Protein AF-A0A970AV50-F1 (afdb_monomer_lite)

Radius of gyration: 12.28 Å; chains: 1; bounding box: 31×22×31 Å

Foldseek 3Di:
DVFKDKDKDWADPQAKDKDADDDPQQKDFDAWADPVRHGDPPNVVPVPDRIDIAGGGDITMTIMGHHDDD

pLDDT: mean 83.37, std 14.51, range [49.03, 96.38]

Sequence (70 aa):
NPNLWILRCYESEGKAAVLELNGDLGLEVVEPVDLLERPTNLTDKLHQQRSFKIEPWKIASFAVRRATEF

Structure (mmCIF, N/CA/C/O backbone):
data_AF-A0A970AV50-F1
#
_entry.id   AF-A0A970AV50-F1
#
loop_
_atom_site.group_PDB
_atom_site.id
_atom_site.type_symbol
_atom_site.label_atom_id
_atom_site.label_alt_id
_atom_site.label_comp_id
_atom_site.label_asym_id
_atom_site.label_entity_id
_atom_site.label_seq_id
_atom_site.pdbx_PDB_ins_code
_atom_site.Cartn_x
_atom_site.Cartn_y
_atom_site.Cartn_z
_atom_site.occupancy
_atom_site.B_iso_or_equiv
_atom_site.auth_seq_id
_atom_site.auth_comp_id
_atom_site.auth_asym_id
_atom_site.auth_atom_id
_atom_site.pdbx_PDB_model_num
ATOM 1 N N . ASN A 1 1 ? -5.747 0.598 17.890 1.00 52.44 1 ASN A N 1
ATOM 2 C CA . ASN A 1 1 ? -6.988 1.190 17.347 1.00 52.44 1 ASN A CA 1
ATOM 3 C C . ASN A 1 1 ? -7.650 0.116 16.488 1.00 52.44 1 ASN A C 1
ATOM 5 O O . ASN A 1 1 ? -7.024 -0.266 15.510 1.00 52.44 1 ASN A O 1
ATOM 9 N N . PRO A 1 2 ? -8.807 -0.457 16.863 1.00 62.84 2 PRO A N 1
ATOM 10 C CA . PRO A 1 2 ? -9.329 -1.699 16.264 1.00 62.84 2 PRO A CA 1
ATOM 11 C C . PRO A 1 2 ? -9.757 -1.602 14.784 1.00 62.84 2 PRO A C 1
ATOM 13 O O . PRO A 1 2 ? -10.098 -2.619 14.195 1.00 62.84 2 PRO A O 1
ATOM 16 N N . ASN A 1 3 ? -9.697 -0.411 14.175 1.00 82.44 3 ASN A N 1
ATOM 17 C CA . ASN A 1 3 ? -10.159 -0.143 12.805 1.00 82.44 3 ASN A CA 1
ATOM 18 C C . ASN A 1 3 ? -9.046 0.395 11.883 1.00 82.44 3 ASN A C 1
ATOM 20 O O . ASN A 1 3 ? -9.335 1.120 10.932 1.00 82.44 3 ASN A O 1
ATOM 24 N N . LEU A 1 4 ? -7.779 0.117 12.203 1.00 90.56 4 LEU A N 1
ATOM 25 C CA . LEU A 1 4 ? -6.652 0.395 11.311 1.00 90.56 4 LEU A CA 1
ATOM 26 C C . LEU A 1 4 ? -6.258 -0.894 10.597 1.00 90.56 4 LEU A C 1
ATOM 28 O O . LEU A 1 4 ? -5.985 -1.905 11.242 1.00 90.56 4 LEU A O 1
ATOM 32 N N . TRP A 1 5 ? -6.214 -0.835 9.272 1.00 92.75 5 TRP A N 1
ATOM 33 C CA . TRP A 1 5 ? -5.730 -1.913 8.419 1.00 92.75 5 TRP A CA 1
ATOM 34 C C . TRP A 1 5 ? -4.422 -1.507 7.755 1.00 92.75 5 TRP A C 1
ATOM 36 O O . TRP A 1 5 ? -4.137 -0.320 7.599 1.00 92.75 5 TRP A O 1
ATOM 46 N N . ILE A 1 6 ? -3.639 -2.498 7.339 1.00 93.81 6 ILE A N 1
ATOM 47 C CA . ILE A 1 6 ? -2.389 -2.273 6.620 1.00 93.81 6 ILE A CA 1
ATOM 48 C C . ILE A 1 6 ? -2.594 -2.612 5.148 1.00 93.81 6 ILE A C 1
ATOM 50 O O . ILE A 1 6 ? -2.867 -3.759 4.794 1.00 93.81 6 ILE A O 1
ATOM 54 N N . LEU A 1 7 ? -2.427 -1.611 4.287 1.00 93.31 7 LEU A N 1
ATOM 55 C CA . LEU A 1 7 ? -2.319 -1.787 2.846 1.00 93.31 7 LEU A CA 1
ATOM 56 C C . LEU A 1 7 ? -0.837 -1.845 2.479 1.00 93.31 7 LEU A C 1
ATOM 58 O O . LEU A 1 7 ? -0.109 -0.872 2.668 1.00 93.31 7 LEU A O 1
ATOM 62 N N . ARG A 1 8 ? -0.391 -2.977 1.932 1.00 94.44 8 ARG A N 1
ATOM 63 C CA . ARG A 1 8 ? 0.972 -3.145 1.423 1.00 94.44 8 ARG A CA 1
ATOM 64 C C . ARG A 1 8 ? 0.925 -3.460 -0.062 1.00 94.44 8 ARG A C 1
ATOM 66 O O . ARG A 1 8 ? 0.331 -4.454 -0.467 1.00 94.44 8 ARG A O 1
ATOM 73 N N . CYS A 1 9 ? 1.579 -2.626 -0.853 1.00 92.00 9 CYS A N 1
ATOM 74 C CA . CYS A 1 9 ? 1.761 -2.832 -2.281 1.00 92.00 9 CYS A CA 1
ATOM 75 C C . CYS A 1 9 ? 3.251 -2.785 -2.626 1.00 92.00 9 CYS A C 1
ATOM 77 O O . CYS A 1 9 ? 4.077 -2.277 -1.862 1.00 92.00 9 CYS A O 1
ATOM 79 N N . TYR A 1 10 ? 3.600 -3.353 -3.772 1.00 94.62 10 TYR A N 1
ATOM 80 C CA . TYR A 1 10 ? 4.950 -3.301 -4.305 1.00 94.62 10 TYR A CA 1
ATOM 81 C C . TYR A 1 10 ? 4.893 -2.945 -5.782 1.00 94.62 10 TYR A C 1
ATOM 83 O O . TYR A 1 10 ? 3.943 -3.284 -6.485 1.00 94.62 10 TYR A O 1
ATOM 91 N N . GLU A 1 11 ? 5.918 -2.240 -6.229 1.00 95.69 11 GLU A N 1
ATOM 92 C CA . GLU A 1 11 ? 6.140 -1.958 -7.636 1.00 95.69 11 GLU A CA 1
ATOM 93 C C . GLU A 1 11 ? 6.874 -3.149 -8.278 1.00 95.69 11 GLU A C 1
ATOM 95 O O . GLU A 1 11 ? 7.894 -3.598 -7.748 1.00 95.69 11 GLU A O 1
ATOM 100 N N . SER A 1 12 ? 6.324 -3.706 -9.362 1.00 95.06 12 SER A N 1
ATOM 101 C CA . SER A 1 12 ? 6.761 -4.985 -9.947 1.00 95.06 12 SER A CA 1
ATOM 102 C C . SER A 1 12 ? 7.493 -4.878 -11.286 1.00 95.06 12 SER A C 1
ATOM 104 O O . SER A 1 12 ? 8.001 -5.885 -11.772 1.00 95.06 12 SER A O 1
ATOM 106 N N . GLU A 1 13 ? 7.534 -3.699 -11.899 1.00 96.38 13 GLU A N 1
ATOM 107 C CA . GLU A 1 13 ? 8.031 -3.465 -13.260 1.00 96.38 13 GLU A CA 1
ATOM 108 C C . GLU A 1 13 ? 9.370 -2.708 -13.280 1.00 96.38 13 GLU A C 1
ATOM 110 O O . GLU A 1 13 ? 9.917 -2.423 -14.349 1.00 96.38 13 GLU A O 1
ATOM 115 N N . GLY A 1 14 ? 9.903 -2.339 -12.113 1.00 94.88 14 GLY A N 1
ATOM 116 C CA . GLY A 1 14 ? 11.118 -1.541 -11.992 1.00 94.88 14 GLY A CA 1
ATOM 117 C C . GLY A 1 14 ? 10.940 -0.098 -12.463 1.00 94.88 14 GLY A C 1
ATOM 118 O O . GLY A 1 14 ? 11.912 0.536 -12.881 1.00 94.88 14 GLY A O 1
ATOM 119 N N . LYS A 1 15 ? 9.714 0.434 -12.425 1.00 95.31 15 LYS A N 1
ATOM 120 C CA . LYS A 1 15 ? 9.376 1.793 -12.875 1.00 95.31 15 LYS A CA 1
ATOM 121 C C . LYS A 1 15 ? 8.689 2.561 -11.760 1.00 95.31 15 LYS A C 1
ATOM 123 O O . LYS A 1 15 ? 7.913 2.001 -11.008 1.00 95.31 15 LYS A O 1
ATOM 128 N N . ALA A 1 16 ? 8.932 3.866 -11.662 1.00 93.44 16 ALA A N 1
ATOM 129 C CA . ALA A 1 16 ? 8.196 4.677 -10.699 1.00 93.44 16 ALA A CA 1
ATOM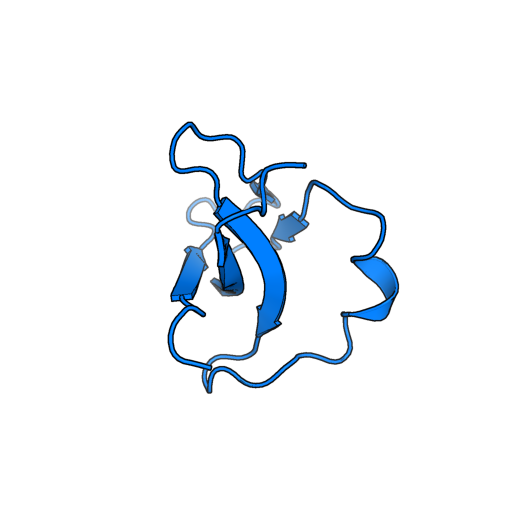 130 C C . ALA A 1 16 ? 6.687 4.601 -10.987 1.00 93.44 16 ALA A C 1
ATOM 132 O O . ALA A 1 16 ? 6.263 4.752 -12.134 1.00 93.44 16 ALA A O 1
ATOM 133 N N . ALA A 1 17 ? 5.897 4.399 -9.938 1.00 92.31 17 ALA A N 1
ATOM 134 C CA . ALA A 1 17 ? 4.452 4.253 -10.016 1.00 92.31 17 ALA A CA 1
ATOM 135 C C . ALA A 1 17 ? 3.753 5.268 -9.110 1.00 92.31 17 ALA A C 1
ATOM 137 O O . ALA A 1 17 ? 4.359 5.854 -8.211 1.00 92.31 17 ALA A O 1
ATOM 138 N N . VAL A 1 18 ? 2.462 5.472 -9.350 1.00 91.31 18 VAL A N 1
ATOM 139 C CA . VAL A 1 18 ? 1.603 6.293 -8.498 1.00 91.31 18 VAL A CA 1
ATOM 140 C C . VAL A 1 18 ? 0.492 5.406 -7.958 1.00 91.31 18 VAL A C 1
ATOM 142 O O . VAL A 1 18 ? -0.208 4.752 -8.726 1.00 91.31 18 VAL A O 1
ATOM 145 N N . LEU A 1 19 ? 0.352 5.372 -6.637 1.00 88.25 19 LEU A N 1
ATOM 146 C CA . LEU A 1 19 ? -0.762 4.733 -5.955 1.00 88.25 19 LEU A CA 1
ATOM 147 C C . LEU A 1 19 ? -1.820 5.782 -5.629 1.00 88.25 19 LEU A C 1
ATOM 149 O O . LEU A 1 19 ? -1.544 6.747 -4.916 1.00 88.25 19 LEU A O 1
ATOM 153 N N . GLU A 1 20 ? -3.037 5.538 -6.092 1.00 88.44 20 GLU A N 1
ATOM 154 C CA . GLU A 1 20 ? -4.233 6.282 -5.709 1.00 88.44 20 GLU A CA 1
ATOM 155 C C . GLU A 1 20 ? -5.257 5.297 -5.152 1.00 88.44 20 GLU A C 1
ATOM 157 O O . GLU A 1 20 ? -5.551 4.275 -5.777 1.00 88.44 20 GLU A O 1
ATOM 162 N N . LEU A 1 21 ? -5.793 5.586 -3.967 1.00 85.88 21 LEU A N 1
ATOM 163 C CA . LEU A 1 21 ? -6.797 4.739 -3.333 1.00 85.88 21 LEU A CA 1
ATOM 164 C C . LEU A 1 21 ? -8.194 5.269 -3.671 1.00 85.88 21 LEU A C 1
ATOM 166 O O . LEU A 1 21 ? -8.778 6.035 -2.913 1.00 85.88 21 LEU A O 1
ATOM 170 N N . ASN A 1 22 ? -8.704 4.860 -4.832 1.00 82.00 22 ASN A N 1
ATOM 171 C CA . ASN A 1 22 ? -10.046 5.190 -5.309 1.00 82.00 22 ASN A CA 1
ATOM 172 C C . ASN A 1 22 ? -10.871 3.896 -5.370 1.00 82.00 22 ASN A C 1
ATOM 174 O O . ASN A 1 22 ? -10.609 3.037 -6.210 1.00 82.00 22 ASN A O 1
ATOM 178 N N . GLY A 1 23 ? -11.842 3.726 -4.473 1.00 75.44 23 GLY A N 1
ATOM 179 C CA . GLY A 1 23 ? -12.667 2.518 -4.418 1.00 75.44 23 GLY A CA 1
ATOM 180 C C . GLY A 1 23 ? -13.958 2.717 -3.631 1.00 75.44 23 GLY A C 1
ATOM 181 O O . GLY A 1 23 ? -14.102 3.676 -2.876 1.00 75.44 23 GLY A O 1
ATOM 182 N N . ASP A 1 24 ? -14.892 1.790 -3.802 1.00 83.88 24 ASP A N 1
ATOM 183 C CA . ASP A 1 24 ? -16.206 1.752 -3.144 1.00 83.88 24 ASP A CA 1
ATOM 184 C C . ASP A 1 24 ? -16.160 1.201 -1.709 1.00 83.88 24 ASP A C 1
ATOM 186 O O . ASP A 1 24 ? -17.119 1.332 -0.953 1.00 83.88 24 ASP A O 1
ATOM 190 N N . LEU A 1 25 ? -15.018 0.645 -1.295 1.00 84.50 25 LEU A N 1
ATOM 191 C CA . LEU A 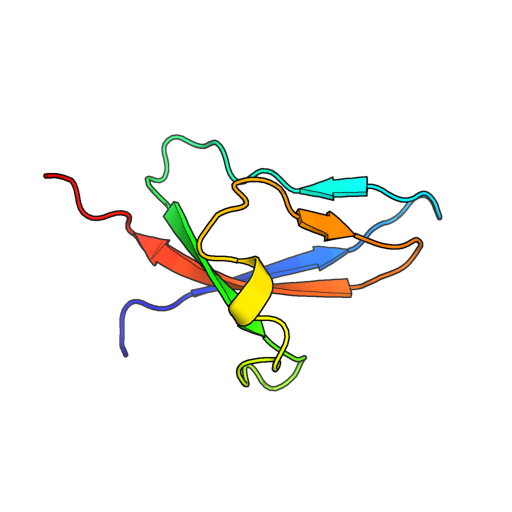1 25 ? -14.780 0.169 0.071 1.00 84.50 25 LEU A CA 1
ATOM 192 C C . LEU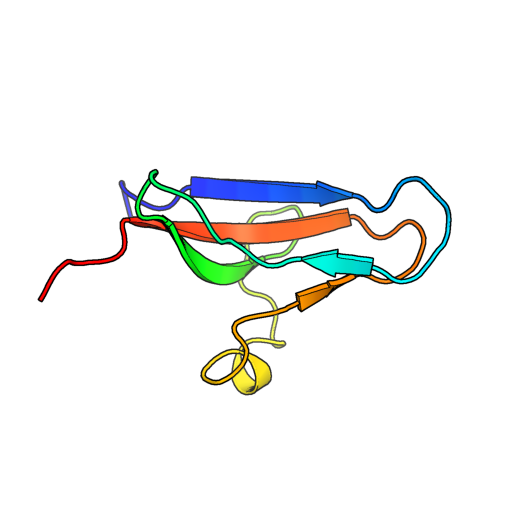 A 1 25 ? -14.733 1.296 1.117 1.00 84.50 25 LEU A C 1
ATOM 194 O O . LEU A 1 25 ? -14.636 1.008 2.312 1.00 84.50 25 LEU A O 1
ATOM 198 N N . GLY A 1 26 ? -14.770 2.562 0.680 1.00 86.69 26 GLY A N 1
ATOM 199 C CA . GLY A 1 26 ? -14.773 3.728 1.558 1.00 86.69 26 GLY A CA 1
ATOM 200 C C . GLY A 1 26 ? -13.541 3.771 2.455 1.00 86.69 26 GLY A C 1
ATOM 201 O O . GLY A 1 26 ? -13.669 4.002 3.652 1.00 86.69 26 GLY A O 1
ATOM 202 N N . LEU A 1 27 ? -12.359 3.471 1.911 1.00 88.38 27 LEU A N 1
ATOM 203 C CA . LEU A 1 27 ? -11.097 3.491 2.651 1.00 88.38 27 LEU A CA 1
ATOM 204 C C . LEU A 1 27 ? -10.315 4.768 2.351 1.00 88.38 27 LEU A C 1
ATOM 206 O O . LEU A 1 27 ? -10.235 5.199 1.205 1.00 88.38 27 LEU A O 1
ATOM 210 N N . GLU A 1 28 ? -9.680 5.323 3.378 1.00 88.50 28 GLU A N 1
ATOM 211 C CA . GLU A 1 28 ? -8.743 6.436 3.255 1.00 88.50 28 GLU A CA 1
ATOM 212 C C . GLU A 1 28 ? -7.377 6.065 3.833 1.00 88.50 28 GLU A C 1
ATOM 214 O O . GLU A 1 28 ? -7.274 5.317 4.815 1.00 88.50 28 GLU A O 1
ATOM 219 N N . VAL A 1 29 ? -6.316 6.590 3.215 1.00 88.69 29 VAL A N 1
ATOM 220 C CA . VAL A 1 29 ? -4.956 6.451 3.740 1.00 88.69 29 VAL A CA 1
ATOM 221 C C . VAL A 1 29 ? -4.769 7.428 4.892 1.00 88.69 29 VAL A C 1
ATOM 223 O O . VAL A 1 29 ? -4.985 8.625 4.734 1.00 88.69 29 VAL A O 1
ATOM 226 N N . VAL A 1 30 ? -4.346 6.906 6.041 1.00 88.88 30 VAL A N 1
ATOM 227 C CA . VAL A 1 30 ? -4.011 7.703 7.225 1.00 88.88 30 VAL A CA 1
ATOM 228 C C . VAL A 1 30 ? -2.566 8.176 7.120 1.00 88.88 30 VAL A C 1
ATOM 230 O O . VAL A 1 30 ? -2.299 9.373 7.146 1.00 88.88 30 VAL A O 1
ATOM 233 N N . GLU A 1 31 ? -1.634 7.233 6.970 1.00 89.06 31 GLU A N 1
ATOM 234 C CA . GLU A 1 31 ? -0.198 7.510 6.933 1.00 89.06 31 GLU A CA 1
ATOM 235 C C . GLU A 1 31 ? 0.613 6.320 6.377 1.00 89.06 31 GLU A C 1
ATOM 237 O O . GLU A 1 31 ? 0.172 5.172 6.456 1.00 89.06 31 GLU A O 1
ATOM 242 N N . PRO A 1 32 ? 1.808 6.555 5.814 1.00 90.50 32 PRO A N 1
ATOM 243 C CA . PRO A 1 32 ? 2.774 5.534 5.462 1.00 90.50 32 PRO A CA 1
ATOM 244 C C . PRO A 1 32 ? 3.441 4.985 6.714 1.00 90.50 32 PRO A C 1
ATOM 246 O O . PRO A 1 32 ? 3.898 5.724 7.591 1.00 90.50 32 PRO A O 1
ATOM 249 N N . VAL A 1 33 ? 3.584 3.670 6.729 1.00 92.62 33 VAL A N 1
ATOM 250 C CA . VAL A 1 33 ? 4.213 2.933 7.815 1.00 92.62 33 VAL A CA 1
ATOM 251 C C . VAL A 1 33 ? 5.413 2.143 7.312 1.00 92.62 33 VAL A C 1
ATOM 253 O O . VAL A 1 33 ? 5.538 1.836 6.123 1.00 92.62 33 VAL A O 1
ATOM 256 N N . ASP A 1 34 ? 6.322 1.820 8.222 1.00 92.62 34 ASP A N 1
ATOM 257 C CA . ASP A 1 34 ? 7.407 0.891 7.946 1.00 92.62 34 ASP A CA 1
ATOM 258 C C . ASP A 1 34 ? 6.914 -0.571 7.958 1.00 92.62 34 ASP A C 1
ATOM 260 O O . ASP A 1 34 ? 5.725 -0.873 8.101 1.00 92.62 34 ASP A O 1
ATOM 264 N N . LEU A 1 35 ? 7.838 -1.520 7.779 1.00 92.31 35 LEU A N 1
ATOM 265 C CA . LEU A 1 35 ? 7.494 -2.946 7.774 1.00 92.31 35 LEU A CA 1
ATOM 266 C C . LEU A 1 35 ? 6.995 -3.461 9.130 1.00 92.31 35 LEU A C 1
ATOM 268 O O . LEU A 1 35 ? 6.357 -4.513 9.156 1.00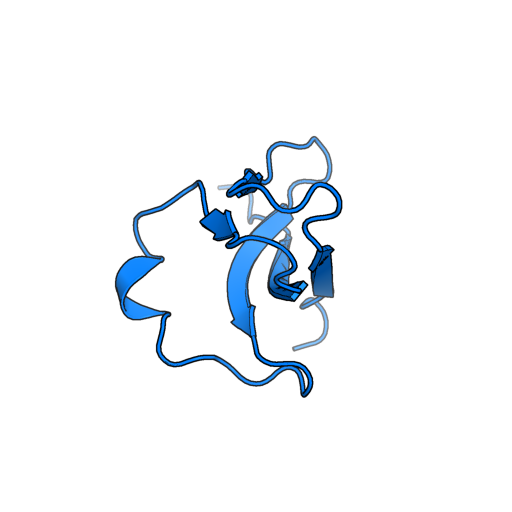 92.31 35 LEU A O 1
ATOM 272 N N . LEU A 1 36 ? 7.287 -2.733 10.209 1.00 94.44 36 LEU A N 1
ATOM 273 C CA . LEU A 1 36 ? 6.873 -3.010 11.582 1.00 94.44 36 LEU A CA 1
ATOM 274 C C . LEU A 1 36 ? 5.616 -2.216 11.968 1.00 94.44 36 LEU A C 1
ATOM 276 O O . LEU A 1 36 ? 5.310 -2.122 13.155 1.00 94.44 36 LEU A O 1
ATOM 280 N N . GLU A 1 37 ? 4.915 -1.650 10.978 1.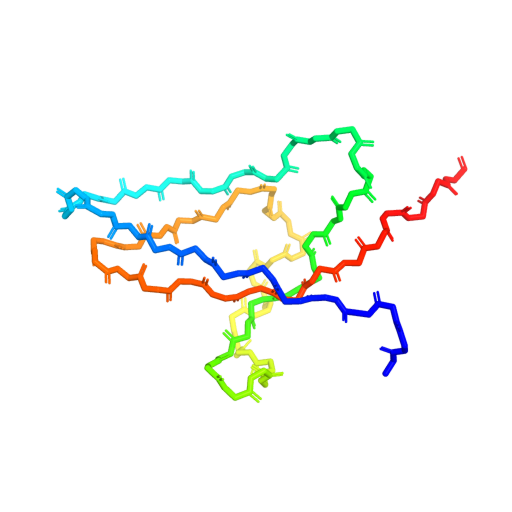00 92.12 37 GLU A N 1
ATOM 281 C CA . GLU A 1 37 ? 3.657 -0.913 11.138 1.00 92.12 37 GLU A CA 1
ATOM 282 C C . GLU A 1 37 ? 3.812 0.377 11.959 1.00 92.12 37 GLU A C 1
ATOM 284 O O . GLU A 1 37 ? 2.857 0.879 12.552 1.00 92.12 37 GLU A O 1
ATOM 289 N N . ARG A 1 38 ? 5.025 0.940 11.990 1.00 92.25 38 ARG A N 1
ATOM 290 C CA . ARG A 1 38 ? 5.318 2.193 12.689 1.00 92.25 38 ARG A CA 1
ATOM 291 C C . ARG A 1 38 ? 5.182 3.369 11.724 1.00 92.25 38 ARG A C 1
ATOM 293 O O . ARG A 1 38 ? 5.670 3.259 10.597 1.00 92.25 38 ARG A O 1
ATOM 300 N N . PRO A 1 39 ? 4.591 4.496 12.156 1.00 89.00 39 PRO A N 1
ATOM 301 C CA . PRO A 1 39 ? 4.596 5.750 11.412 1.00 89.00 39 PRO A CA 1
ATOM 302 C C . PRO A 1 39 ? 5.973 6.083 10.848 1.00 89.00 39 PRO A C 1
ATOM 304 O O . PRO A 1 39 ? 6.976 6.050 11.565 1.00 89.00 39 PRO A O 1
ATOM 307 N N . THR A 1 40 ? 6.031 6.423 9.566 1.00 83.38 40 THR A N 1
ATOM 308 C CA . THR A 1 40 ? 7.249 6.993 8.984 1.00 83.38 40 THR A CA 1
ATOM 309 C C . THR A 1 40 ? 7.166 8.512 9.046 1.00 83.38 40 THR A C 1
ATOM 311 O O . THR A 1 40 ? 6.111 9.076 8.789 1.00 83.38 40 THR A O 1
ATOM 314 N N . ASN A 1 41 ? 8.284 9.198 9.311 1.00 68.38 41 ASN A N 1
ATOM 315 C CA . ASN A 1 41 ? 8.366 10.672 9.390 1.00 68.38 41 ASN A CA 1
ATOM 316 C C . ASN A 1 41 ? 8.039 11.409 8.063 1.00 68.38 41 ASN A C 1
ATOM 318 O O . ASN A 1 41 ? 8.359 12.581 7.900 1.00 68.38 41 ASN A O 1
ATOM 322 N N . LEU A 1 42 ? 7.454 10.724 7.078 1.00 62.94 42 LEU A N 1
ATOM 323 C CA . LEU A 1 42 ? 6.988 11.284 5.811 1.00 62.94 42 LEU A CA 1
ATOM 324 C C . LEU A 1 42 ? 5.611 11.965 5.940 1.00 62.94 42 LEU A C 1
ATOM 326 O O . LEU A 1 42 ? 5.161 12.582 4.973 1.00 62.94 42 LEU A O 1
ATOM 330 N N . THR A 1 43 ? 4.966 11.875 7.112 1.00 55.50 43 THR A N 1
ATOM 331 C CA . THR A 1 43 ? 3.610 12.367 7.430 1.00 55.50 43 THR A CA 1
ATOM 332 C C . THR A 1 43 ? 3.378 13.835 7.057 1.00 55.50 43 THR A C 1
ATOM 334 O O . THR A 1 43 ? 2.296 14.183 6.586 1.00 55.50 43 THR A O 1
ATOM 337 N N . ASP A 1 44 ? 4.405 14.687 7.126 1.00 49.03 44 ASP A N 1
ATOM 338 C CA . ASP A 1 44 ? 4.278 16.119 6.813 1.00 49.03 44 ASP A CA 1
ATOM 339 C C . ASP A 1 44 ? 3.915 16.411 5.343 1.00 49.03 44 ASP A C 1
ATOM 341 O O . ASP A 1 44 ? 3.403 17.485 5.032 1.00 49.03 44 ASP A O 1
ATOM 345 N N . LYS A 1 45 ? 4.122 15.459 4.420 1.00 49.53 45 LYS A N 1
ATOM 346 C CA . LYS A 1 45 ? 3.744 15.614 2.999 1.00 49.53 45 LYS A CA 1
ATOM 347 C C . LYS A 1 45 ? 2.349 15.079 2.663 1.00 49.53 45 LYS A C 1
ATOM 349 O O . LYS A 1 45 ? 1.885 15.239 1.537 1.00 49.53 45 LYS A O 1
ATOM 354 N N . LEU A 1 46 ? 1.676 14.444 3.619 1.00 52.88 46 LEU A N 1
ATOM 355 C CA . LEU A 1 46 ? 0.508 13.600 3.349 1.00 52.88 46 LEU A CA 1
ATOM 356 C C . LEU A 1 46 ? -0.831 14.233 3.593 1.00 52.88 46 LEU A C 1
ATOM 358 O O . LEU A 1 46 ? -1.803 13.851 2.949 1.00 52.88 46 LEU A O 1
ATOM 362 N N . HIS A 1 47 ? -0.868 15.260 4.431 1.00 50.66 47 HIS A N 1
ATOM 363 C CA . HIS A 1 47 ? -2.088 16.009 4.694 1.00 50.66 47 HIS A CA 1
ATOM 364 C C . HIS A 1 47 ? -2.687 16.674 3.434 1.00 50.66 47 HIS A C 1
ATOM 366 O O . HIS A 1 47 ? -3.777 17.230 3.511 1.00 50.66 47 HIS A O 1
ATOM 372 N N . GLN A 1 48 ? -2.011 16.616 2.274 1.00 50.84 48 GLN A N 1
ATOM 373 C CA . GLN A 1 48 ? -2.466 17.224 1.019 1.00 50.84 48 GLN A CA 1
ATOM 374 C C . GLN A 1 48 ? -2.450 16.302 -0.216 1.00 50.84 48 GLN A C 1
ATOM 376 O O . GLN A 1 48 ? -2.998 16.691 -1.246 1.00 50.84 48 GLN A O 1
ATOM 381 N N . GLN A 1 49 ? -1.855 15.102 -0.171 1.00 56.78 49 GLN A N 1
ATOM 382 C CA . GLN A 1 49 ? -1.696 14.270 -1.375 1.00 56.78 49 GLN A CA 1
ATOM 383 C C . GLN A 1 49 ? -2.640 13.059 -1.382 1.00 56.78 49 GLN A C 1
ATOM 385 O O . GLN A 1 49 ? -2.503 12.144 -0.579 1.00 56.78 49 GLN A O 1
ATOM 390 N N . ARG A 1 50 ? -3.560 13.021 -2.360 1.00 68.31 50 ARG A N 1
ATOM 391 C CA . ARG A 1 50 ? -4.401 11.846 -2.695 1.00 68.31 50 ARG A CA 1
ATOM 392 C C . ARG A 1 50 ? -3.646 10.734 -3.440 1.00 68.31 50 ARG A C 1
ATOM 394 O O . ARG A 1 50 ? -4.205 9.668 -3.681 1.00 68.31 50 ARG A O 1
ATOM 401 N N . SER A 1 51 ? -2.398 10.990 -3.821 1.00 81.62 51 SER A N 1
ATOM 402 C CA . SER A 1 51 ? -1.589 10.133 -4.685 1.00 81.62 51 SER A CA 1
ATOM 403 C C . SER A 1 51 ? -0.186 9.956 -4.109 1.00 81.62 51 SER A C 1
ATOM 405 O O . SER A 1 51 ? 0.463 10.942 -3.749 1.00 81.62 51 SER A O 1
ATOM 407 N N . PHE A 1 52 ? 0.316 8.726 -4.088 1.00 86.44 52 PHE A N 1
ATOM 408 C CA . PHE A 1 52 ? 1.602 8.370 -3.497 1.00 86.44 52 PHE A CA 1
ATOM 409 C C . PHE A 1 52 ? 2.560 7.883 -4.572 1.00 86.44 52 PHE A C 1
ATOM 411 O O . PHE A 1 52 ? 2.275 6.905 -5.259 1.00 86.44 52 PHE A O 1
ATOM 418 N N . LYS A 1 53 ? 3.724 8.522 -4.699 1.00 89.88 53 LYS A N 1
ATOM 419 C CA . LYS A 1 53 ? 4.777 8.016 -5.581 1.00 89.88 53 LYS A CA 1
ATOM 420 C C . LYS A 1 53 ? 5.452 6.803 -4.936 1.00 89.88 53 LYS A C 1
ATOM 422 O O . LYS A 1 53 ? 5.935 6.889 -3.808 1.00 89.88 53 LYS A O 1
ATOM 427 N N . ILE A 1 54 ? 5.518 5.700 -5.670 1.00 91.06 54 ILE A N 1
ATOM 428 C CA . ILE A 1 54 ? 6.247 4.486 -5.310 1.00 91.06 54 ILE A CA 1
ATOM 429 C C . ILE A 1 54 ? 7.464 4.394 -6.229 1.00 91.06 54 ILE A C 1
ATOM 431 O O . ILE A 1 54 ? 7.344 4.462 -7.451 1.00 91.06 54 ILE A O 1
ATOM 435 N N . GLU A 1 55 ? 8.650 4.294 -5.637 1.00 93.38 55 GLU A N 1
ATOM 436 C CA . GLU A 1 55 ? 9.896 4.143 -6.394 1.00 93.38 55 GLU A CA 1
ATOM 437 C C . GLU A 1 55 ? 10.021 2.726 -6.991 1.00 93.38 55 GLU A C 1
ATOM 439 O O . GLU A 1 55 ? 9.412 1.793 -6.461 1.00 93.38 55 GLU A O 1
ATOM 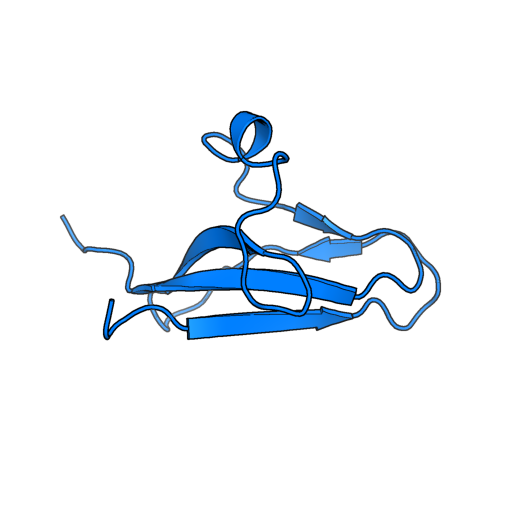444 N N . PRO A 1 56 ? 10.827 2.537 -8.053 1.00 96.25 56 PRO A N 1
ATOM 445 C CA . PRO A 1 56 ? 11.112 1.216 -8.611 1.00 96.25 56 PRO A CA 1
ATOM 446 C C . PRO A 1 56 ? 11.447 0.170 -7.543 1.00 96.25 56 PRO A C 1
ATOM 448 O O . PRO A 1 56 ? 12.263 0.436 -6.655 1.00 96.25 56 PRO A O 1
ATOM 451 N N . TRP A 1 57 ? 10.833 -1.014 -7.633 1.00 95.38 57 TRP A N 1
ATOM 452 C CA . TRP A 1 57 ? 11.029 -2.145 -6.707 1.00 95.38 57 TRP A CA 1
ATOM 453 C C . TRP A 1 57 ? 10.671 -1.873 -5.240 1.00 95.38 57 TRP A C 1
ATOM 455 O O . TRP A 1 57 ? 10.967 -2.681 -4.352 1.00 95.38 57 TRP A O 1
ATOM 465 N N . LYS A 1 58 ? 10.058 -0.725 -4.939 1.00 93.31 58 LYS A N 1
ATOM 466 C CA . LYS A 1 58 ? 9.760 -0.338 -3.566 1.00 93.31 58 LYS A CA 1
ATOM 467 C C . LYS A 1 58 ? 8.505 -1.051 -3.079 1.00 93.31 58 LYS A C 1
ATOM 469 O O . LYS A 1 58 ? 7.455 -1.014 -3.714 1.00 93.31 58 LYS A O 1
ATOM 474 N N . ILE A 1 59 ? 8.607 -1.622 -1.883 1.00 94.19 59 ILE A N 1
ATOM 475 C CA . ILE A 1 59 ? 7.446 -1.993 -1.076 1.00 94.19 59 ILE A CA 1
ATOM 476 C C . ILE A 1 59 ? 6.990 -0.741 -0.326 1.00 94.19 59 ILE A C 1
ATOM 478 O O . ILE A 1 59 ? 7.763 -0.160 0.444 1.00 94.19 59 ILE A O 1
ATOM 482 N N . ALA A 1 60 ? 5.744 -0.339 -0.547 1.00 92.69 60 ALA A N 1
ATOM 483 C CA . ALA A 1 60 ? 5.096 0.755 0.155 1.00 92.69 60 ALA A CA 1
ATOM 484 C C . ALA A 1 60 ? 4.018 0.186 1.086 1.00 92.69 60 ALA A C 1
ATOM 486 O O . ALA A 1 60 ? 3.248 -0.694 0.700 1.00 92.69 60 ALA A O 1
ATOM 487 N N . SER A 1 61 ? 4.007 0.638 2.340 1.00 94.38 61 SER A N 1
ATOM 488 C CA . SER A 1 61 ? 3.040 0.202 3.352 1.00 94.38 61 SER A CA 1
ATOM 489 C C . SER A 1 61 ? 2.326 1.412 3.928 1.00 94.38 61 SER A C 1
ATOM 491 O O . SER A 1 61 ? 2.958 2.427 4.211 1.00 94.38 61 SER A O 1
ATOM 493 N N . PHE A 1 62 ? 1.017 1.291 4.103 1.00 92.00 62 PHE A N 1
ATOM 494 C CA . PHE A 1 62 ? 0.147 2.366 4.553 1.00 92.00 62 PHE A CA 1
ATOM 495 C C . PHE A 1 62 ? -0.814 1.849 5.612 1.00 92.00 62 PHE A C 1
ATOM 497 O O . PHE A 1 62 ? -1.390 0.771 5.457 1.00 92.00 62 PHE A O 1
ATOM 504 N N . ALA A 1 63 ? -1.019 2.638 6.657 1.00 92.38 63 ALA A N 1
ATOM 505 C CA . ALA A 1 63 ? -2.163 2.491 7.532 1.00 92.38 63 ALA A CA 1
ATOM 506 C C . ALA A 1 63 ? -3.388 3.109 6.844 1.00 92.38 63 ALA A C 1
ATOM 508 O O . ALA A 1 63 ? -3.350 4.257 6.394 1.00 92.38 63 ALA A O 1
ATOM 509 N N . VAL A 1 64 ? -4.473 2.347 6.759 1.00 91.81 64 VAL A N 1
ATOM 510 C CA . VAL A 1 64 ? -5.748 2.773 6.176 1.00 91.81 64 VAL A CA 1
ATOM 511 C C . VAL A 1 64 ? -6.878 2.563 7.174 1.00 91.81 64 VAL A C 1
ATOM 513 O O . VAL A 1 64 ? -6.812 1.689 8.041 1.00 91.81 64 VAL A O 1
ATOM 516 N N . ARG A 1 65 ? -7.938 3.355 7.049 1.00 90.94 65 ARG A N 1
ATOM 517 C CA . ARG A 1 65 ? -9.169 3.212 7.836 1.00 90.94 65 ARG A CA 1
ATOM 518 C C . ARG A 1 65 ? -10.383 3.470 6.957 1.00 90.94 65 ARG A C 1
ATOM 520 O O . ARG A 1 65 ? -10.236 3.928 5.829 1.00 90.94 65 ARG A O 1
ATOM 527 N N . ARG A 1 66 ? -11.583 3.216 7.482 1.00 89.75 66 ARG A N 1
ATOM 528 C CA . ARG A 1 66 ? -12.806 3.641 6.804 1.00 89.75 66 ARG A CA 1
ATOM 529 C C . ARG A 1 66 ? -12.866 5.160 6.845 1.00 89.75 66 ARG A C 1
ATOM 531 O O . ARG A 1 66 ? -12.716 5.740 7.920 1.00 89.75 66 ARG A O 1
ATOM 538 N N . ALA A 1 67 ? -13.086 5.763 5.688 1.00 83.31 67 ALA A N 1
ATOM 539 C CA . ALA A 1 67 ? -13.459 7.154 5.575 1.00 83.31 67 ALA A CA 1
ATOM 540 C C . ALA A 1 67 ? -14.754 7.365 6.366 1.00 83.31 67 ALA A C 1
ATOM 542 O O . ALA A 1 67 ? -15.703 6.584 6.262 1.00 83.31 67 ALA A O 1
ATOM 543 N N . THR A 1 68 ? -14.771 8.388 7.208 1.00 70.88 68 THR A N 1
ATOM 544 C CA . THR A 1 68 ? -15.991 8.802 7.903 1.00 70.88 68 THR A CA 1
ATOM 545 C C . THR A 1 68 ? -16.844 9.586 6.912 1.00 70.88 68 THR A C 1
ATOM 547 O O . THR A 1 68 ? -16.392 10.611 6.404 1.00 70.88 68 THR A O 1
ATOM 550 N N . GLU A 1 69 ? -18.048 9.101 6.613 1.00 60.16 69 GLU A N 1
ATOM 551 C CA . GLU A 1 69 ? -19.064 9.890 5.908 1.00 60.16 69 GLU A CA 1
ATOM 552 C C . GLU A 1 69 ? -19.482 11.059 6.822 1.00 60.16 69 GLU A C 1
ATOM 554 O O . GLU A 1 69 ? -19.711 10.849 8.017 1.00 60.16 69 GLU A O 1
ATOM 559 N N . PHE A 1 70 ? -19.508 12.284 6.286 1.00 49.97 70 PHE A N 1
ATOM 560 C CA . PHE A 1 70 ? -20.003 13.490 6.967 1.00 49.97 70 PHE A CA 1
ATOM 561 C C . PHE A 1 70 ? -21.454 13.765 6.581 1.00 49.97 70 PHE A C 1
ATOM 563 O O . PHE A 1 70 ? -21.769 13.605 5.379 1.00 49.97 70 PHE A O 1
#

Secondary structure (DSSP, 8-state):
-TT-EEEEEE--SSS-EEEE---TT-EEEEEEE-TTS-B-TTGGGTTT-SEEEE-TT-EEEEEEEEPPP-